Protein AF-A0A958IRH7-F1 (afdb_monomer_lite)

Radius of gyration: 14.51 Å; chains: 1; bounding box: 34×27×43 Å

Foldseek 3Di:
DDPVVVCVPDLLVLLVVLLVVLLVVLQCCQVPPFPHHQPPVLSCPSVVLSVVLVVCCVVPVPDPSVDSVVSSVVSVVSSVVSSVVRD

pLDDT: mean 83.35, std 6.45, range [57.75, 91.94]

Structure (mmCIF, N/CA/C/O backbone):
data_AF-A0A958IRH7-F1
#
_entry.id   AF-A0A958IRH7-F1
#
loop_
_atom_site.group_PDB
_atom_site.id
_atom_site.type_symbol
_atom_site.label_atom_id
_atom_site.label_alt_id
_atom_site.label_comp_id
_atom_site.label_asym_id
_atom_site.label_entity_id
_atom_site.label_seq_id
_atom_site.pdbx_PDB_ins_code
_atom_site.Cartn_x
_atom_site.Cartn_y
_atom_site.Cartn_z
_atom_site.occupancy
_atom_site.B_iso_or_equiv
_atom_site.auth_seq_id
_atom_site.auth_comp_id
_atom_site.auth_asym_id
_atom_site.auth_atom_id
_atom_site.pdbx_PDB_model_num
ATOM 1 N N . MET A 1 1 ? -5.275 15.739 24.609 1.00 57.75 1 MET A N 1
ATOM 2 C CA . MET A 1 1 ? -4.444 15.262 23.475 1.00 57.75 1 MET A CA 1
ATOM 3 C C . MET A 1 1 ? -4.771 16.096 22.242 1.00 57.75 1 MET A C 1
ATOM 5 O O . MET A 1 1 ? -5.930 16.457 22.086 1.00 57.75 1 MET A O 1
ATOM 9 N N . SER A 1 2 ? -3.791 16.451 21.404 1.00 81.12 2 SER A N 1
ATOM 10 C CA . SER A 1 2 ? -4.043 17.262 20.202 1.00 81.12 2 SER A CA 1
ATOM 11 C C . SER A 1 2 ? -4.847 16.474 19.156 1.00 81.12 2 SER A C 1
ATOM 13 O O . SER A 1 2 ? -4.630 15.274 18.980 1.00 81.12 2 SER A O 1
ATOM 15 N N . LYS A 1 3 ? -5.759 17.145 18.438 1.00 75.75 3 LYS A N 1
ATOM 16 C CA . LYS A 1 3 ? -6.594 16.546 17.373 1.00 75.75 3 LYS A CA 1
ATOM 17 C C . LYS A 1 3 ? -5.761 15.813 16.306 1.00 75.75 3 LYS A C 1
ATOM 19 O O . LYS A 1 3 ? -6.174 14.771 15.806 1.00 75.75 3 LYS A O 1
ATOM 24 N N . LEU A 1 4 ? -4.554 16.311 16.021 1.00 78.75 4 LEU A N 1
ATOM 25 C CA . LEU A 1 4 ? -3.595 15.698 15.093 1.00 78.75 4 LEU A CA 1
ATOM 26 C C . LEU A 1 4 ? -3.133 14.308 15.544 1.00 78.75 4 LEU A C 1
ATOM 28 O O . LEU A 1 4 ? -3.068 13.385 14.737 1.00 78.75 4 LEU A O 1
ATOM 32 N N . LYS A 1 5 ? -2.863 14.130 16.842 1.00 73.75 5 LYS A N 1
ATOM 33 C CA . LYS A 1 5 ? -2.457 12.829 17.386 1.00 73.75 5 LYS A CA 1
ATOM 34 C C . LYS A 1 5 ? -3.590 11.802 17.292 1.00 73.75 5 LYS A C 1
ATOM 36 O O . LYS A 1 5 ? -3.331 10.621 17.107 1.00 73.75 5 LYS A O 1
ATOM 41 N N . GLN A 1 6 ? -4.839 12.257 17.384 1.00 75.31 6 GLN A N 1
ATOM 42 C CA . GLN A 1 6 ? -6.026 11.410 17.272 1.00 75.31 6 GLN A CA 1
ATOM 43 C C . GLN A 1 6 ? -6.281 10.963 15.822 1.00 75.31 6 GLN A C 1
ATOM 45 O O . GLN A 1 6 ? -6.595 9.800 15.589 1.00 75.31 6 GLN A O 1
ATOM 50 N N . LEU A 1 7 ? -6.066 11.859 14.851 1.00 74.12 7 LEU A N 1
ATOM 51 C CA . LEU A 1 7 ? -6.073 11.538 13.419 1.00 74.12 7 LEU A CA 1
ATOM 52 C C . LEU A 1 7 ? -5.006 10.490 13.081 1.00 74.12 7 LEU A C 1
ATOM 54 O O . LEU A 1 7 ? -5.323 9.462 12.493 1.00 74.12 7 LEU A O 1
ATOM 58 N N . LEU A 1 8 ? -3.764 10.696 13.525 1.00 75.50 8 LEU A N 1
ATOM 59 C CA . LEU A 1 8 ? -2.676 9.747 13.274 1.00 75.50 8 LEU A CA 1
ATOM 60 C C . LEU A 1 8 ? -2.916 8.365 13.894 1.00 75.50 8 LEU A C 1
ATOM 62 O O . LEU A 1 8 ? -2.352 7.398 13.415 1.00 75.50 8 LEU A O 1
ATOM 66 N N . HIS A 1 9 ? -3.766 8.243 14.913 1.00 76.12 9 HIS A N 1
ATOM 67 C CA . HIS A 1 9 ? -4.096 6.949 15.517 1.00 76.12 9 HIS A CA 1
ATOM 68 C C . HIS A 1 9 ? -5.241 6.212 14.800 1.00 76.12 9 HIS A C 1
ATOM 70 O O . HIS A 1 9 ? -5.576 5.084 15.162 1.00 76.12 9 HIS A O 1
ATOM 76 N N . SER A 1 10 ? -5.859 6.834 13.789 1.00 79.00 10 SER A N 1
ATOM 77 C CA . SER A 1 10 ? -6.992 6.256 13.071 1.00 79.00 10 SER A CA 1
ATOM 78 C C . SER A 1 10 ? -6.552 5.119 12.134 1.00 79.00 10 SER A C 1
ATOM 80 O O . SER A 1 10 ? -5.691 5.334 11.274 1.00 79.00 10 SER A O 1
ATOM 82 N N . PRO A 1 11 ? -7.196 3.934 12.202 1.00 79.38 11 PRO A N 1
ATOM 83 C CA . PRO A 1 11 ? -7.007 2.831 11.257 1.00 79.38 11 PRO A CA 1
ATOM 84 C C . PRO A 1 11 ? -7.039 3.256 9.786 1.00 79.38 11 PRO A C 1
ATOM 86 O O . PRO A 1 11 ? -6.210 2.830 8.984 1.00 79.38 11 PRO A O 1
ATOM 89 N N . ARG A 1 12 ? -7.968 4.152 9.434 1.00 81.19 12 ARG A N 1
ATOM 90 C CA . ARG A 1 12 ? -8.130 4.631 8.056 1.00 81.19 12 ARG A CA 1
ATOM 91 C C . ARG A 1 12 ? -6.905 5.404 7.573 1.00 81.19 12 ARG A C 1
ATOM 93 O O . ARG A 1 12 ? -6.500 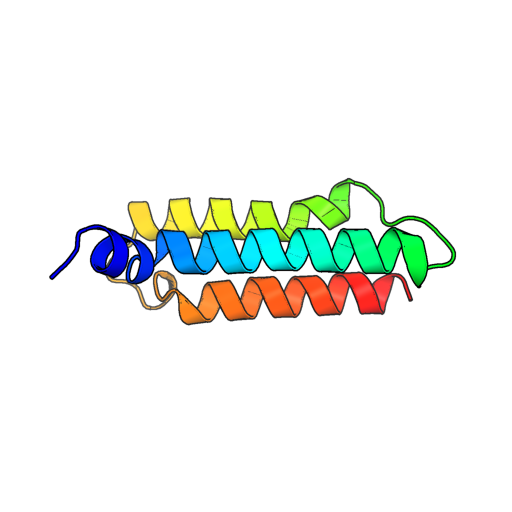5.241 6.428 1.00 81.19 12 ARG A O 1
ATOM 100 N N . ILE A 1 13 ? -6.289 6.198 8.450 1.00 85.38 13 ILE A N 1
ATOM 101 C CA . ILE A 1 13 ? -5.123 7.016 8.100 1.00 85.38 13 ILE A CA 1
ATOM 102 C C . ILE A 1 13 ? -3.887 6.150 7.899 1.00 85.38 13 ILE A C 1
ATOM 104 O O . ILE A 1 13 ? -3.162 6.357 6.933 1.00 85.38 13 ILE A O 1
ATOM 108 N N . HIS A 1 14 ? -3.673 5.138 8.736 1.00 86.81 14 HIS A N 1
ATOM 109 C CA . HIS A 1 14 ? -2.562 4.207 8.539 1.00 86.81 14 HIS A CA 1
ATOM 110 C C . HIS A 1 14 ? -2.648 3.461 7.200 1.00 86.81 14 HIS A C 1
ATOM 112 O O . HIS A 1 14 ? -1.646 3.368 6.493 1.00 86.81 14 HIS A O 1
ATOM 118 N N . VAL A 1 15 ? -3.835 2.975 6.815 1.00 86.94 15 VAL A N 1
ATOM 119 C CA . VAL A 1 15 ? -4.025 2.304 5.516 1.00 86.94 15 VAL A CA 1
ATOM 120 C C . VAL A 1 15 ? -3.865 3.290 4.358 1.00 86.94 15 VAL A C 1
ATOM 122 O O . VAL A 1 15 ? -3.193 2.965 3.381 1.00 86.94 15 VAL A O 1
ATOM 125 N N . ALA A 1 16 ? -4.400 4.508 4.476 1.00 87.88 16 ALA A N 1
ATOM 126 C CA . ALA A 1 16 ? -4.231 5.547 3.460 1.00 87.88 16 ALA A CA 1
ATOM 127 C C . ALA A 1 16 ? -2.756 5.937 3.262 1.00 87.88 16 ALA A C 1
ATOM 129 O O . ALA A 1 16 ? -2.292 6.041 2.129 1.00 87.88 16 ALA A O 1
ATOM 130 N N . LEU A 1 17 ? -1.995 6.089 4.351 1.00 89.44 17 LEU A N 1
ATOM 131 C CA . LEU A 1 17 ? -0.561 6.384 4.301 1.00 89.44 17 LEU A CA 1
ATOM 132 C C . LEU A 1 17 ? 0.234 5.234 3.678 1.00 89.44 17 LEU A C 1
ATOM 134 O O . LEU A 1 17 ? 1.059 5.478 2.801 1.00 89.44 17 LEU A O 1
ATOM 138 N N . ALA A 1 18 ? -0.037 3.987 4.078 1.00 90.06 18 ALA A N 1
ATOM 139 C CA . ALA A 1 18 ? 0.610 2.814 3.490 1.00 90.06 18 ALA A CA 1
ATOM 140 C C . ALA A 1 18 ? 0.316 2.695 1.986 1.00 90.06 18 ALA A C 1
ATOM 142 O O . ALA A 1 18 ? 1.211 2.399 1.194 1.00 90.06 18 ALA A O 1
ATOM 143 N N . THR A 1 19 ? -0.921 2.990 1.586 1.00 90.94 19 THR A N 1
ATOM 144 C CA . THR A 1 19 ? -1.350 3.015 0.182 1.00 90.94 19 THR A CA 1
ATOM 145 C C . THR A 1 19 ? -0.617 4.096 -0.601 1.00 90.94 19 THR A C 1
ATOM 147 O O . THR A 1 19 ? -0.022 3.802 -1.634 1.00 90.94 19 THR A O 1
ATOM 150 N N . GLY A 1 20 ? -0.608 5.334 -0.099 1.00 89.88 20 GLY A N 1
ATOM 151 C CA . GLY A 1 20 ? 0.083 6.452 -0.740 1.00 89.88 20 GLY A CA 1
ATOM 152 C C . GLY A 1 20 ? 1.581 6.191 -0.895 1.00 89.88 20 GLY A C 1
ATOM 153 O O . GLY A 1 20 ? 2.129 6.377 -1.979 1.00 89.88 20 GLY A O 1
ATOM 154 N N . LEU A 1 21 ? 2.229 5.673 0.153 1.00 91.94 21 LEU A N 1
ATOM 155 C CA . LEU A 1 21 ? 3.636 5.277 0.104 1.00 91.94 21 LEU A CA 1
ATOM 156 C C . LEU A 1 21 ? 3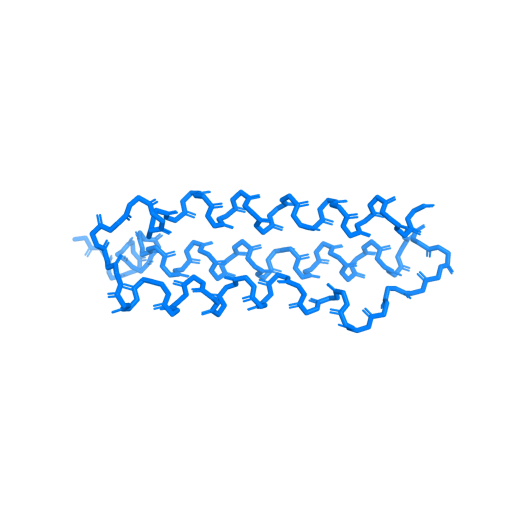.878 4.196 -0.961 1.00 91.94 21 LEU A C 1
ATOM 158 O O . LEU A 1 21 ? 4.806 4.311 -1.755 1.00 91.94 21 LEU A O 1
ATOM 162 N N . SER A 1 22 ? 3.015 3.183 -1.022 1.00 90.50 22 SER A N 1
ATOM 163 C CA . SER A 1 22 ? 3.116 2.091 -1.996 1.00 90.50 22 SER A CA 1
ATOM 164 C C . SER A 1 22 ? 2.968 2.568 -3.440 1.00 90.50 22 SER A C 1
ATOM 166 O O . SER A 1 22 ? 3.715 2.127 -4.310 1.00 90.50 22 SER A O 1
ATOM 168 N N . ILE A 1 23 ? 2.065 3.520 -3.699 1.00 89.81 23 ILE A N 1
ATOM 169 C CA . ILE A 1 23 ? 1.916 4.153 -5.018 1.00 89.81 23 ILE A CA 1
ATOM 170 C C . ILE A 1 23 ? 3.199 4.895 -5.404 1.00 89.81 23 ILE A C 1
ATOM 172 O O . ILE A 1 23 ? 3.675 4.745 -6.528 1.00 89.81 23 ILE A O 1
ATOM 176 N N . VAL A 1 24 ? 3.782 5.668 -4.482 1.00 90.88 24 VAL A N 1
ATOM 177 C CA . VAL A 1 24 ? 5.037 6.398 -4.733 1.00 90.88 24 VAL A CA 1
ATOM 178 C C . VAL A 1 24 ? 6.181 5.430 -5.031 1.00 90.88 24 VAL A C 1
ATOM 180 O O . VAL A 1 24 ? 6.932 5.651 -5.981 1.00 90.88 24 VAL A O 1
ATOM 183 N N . VAL A 1 25 ? 6.290 4.339 -4.268 1.00 89.62 25 VAL A N 1
ATOM 184 C CA . VAL A 1 25 ? 7.297 3.295 -4.497 1.00 89.62 25 VAL A CA 1
ATOM 185 C C . VAL A 1 25 ? 7.101 2.650 -5.868 1.00 89.62 25 VAL A C 1
ATOM 187 O O . VAL A 1 25 ? 8.047 2.613 -6.649 1.00 89.62 25 VAL A O 1
ATOM 190 N N . LEU A 1 26 ? 5.888 2.210 -6.213 1.00 87.69 26 LEU A N 1
ATOM 191 C CA . LEU A 1 26 ? 5.613 1.607 -7.521 1.00 87.69 26 LEU A CA 1
ATOM 192 C C . LEU A 1 26 ? 5.899 2.570 -8.675 1.00 87.69 26 LEU A C 1
ATOM 194 O O . LEU A 1 26 ? 6.510 2.172 -9.662 1.00 87.69 26 LEU A O 1
ATOM 198 N N . ALA A 1 27 ? 5.507 3.838 -8.549 1.00 87.31 27 ALA A N 1
ATOM 199 C CA . ALA A 1 27 ? 5.781 4.852 -9.561 1.00 87.31 27 ALA A CA 1
ATOM 200 C C . ALA A 1 27 ? 7.289 5.092 -9.733 1.00 87.31 27 ALA A C 1
ATOM 202 O O . ALA A 1 27 ? 7.775 5.226 -10.858 1.00 87.31 27 ALA A O 1
ATOM 203 N N . TYR A 1 28 ? 8.045 5.112 -8.632 1.00 89.44 28 TYR A N 1
ATOM 204 C CA . TYR A 1 28 ? 9.498 5.241 -8.672 1.00 89.44 28 TYR A CA 1
ATOM 205 C C . TYR A 1 28 ? 10.153 4.032 -9.349 1.00 89.44 28 TYR A C 1
ATOM 207 O O . TYR A 1 28 ? 10.932 4.207 -10.287 1.00 89.44 28 TYR A O 1
ATOM 215 N N . VAL A 1 29 ? 9.799 2.815 -8.926 1.00 87.31 29 VAL A N 1
ATOM 216 C CA . VAL A 1 29 ? 10.326 1.560 -9.485 1.00 87.31 29 VAL A CA 1
ATOM 217 C C . VAL A 1 29 ? 9.981 1.446 -10.972 1.00 87.31 29 VAL A C 1
ATOM 219 O O . VAL A 1 29 ? 10.867 1.192 -11.785 1.00 87.31 29 VAL A O 1
ATOM 222 N N . SER A 1 30 ? 8.737 1.755 -11.346 1.00 85.44 30 SER A N 1
ATOM 223 C CA . SER A 1 30 ? 8.279 1.776 -12.739 1.00 85.44 30 SER A CA 1
ATOM 224 C C . SER A 1 30 ? 9.042 2.752 -13.626 1.00 85.44 30 SER A C 1
ATOM 226 O O . SER A 1 30 ? 9.107 2.528 -14.829 1.00 85.44 30 SER A O 1
ATOM 228 N N . LYS A 1 31 ? 9.551 3.860 -13.079 1.00 84.62 31 LYS A N 1
ATOM 229 C CA . LYS A 1 31 ? 10.249 4.887 -13.864 1.00 84.62 31 LYS A CA 1
ATOM 230 C C . LYS A 1 31 ? 11.764 4.688 -13.893 1.00 84.62 31 LYS A C 1
ATOM 232 O O . LYS A 1 31 ? 12.415 5.157 -14.822 1.00 84.62 31 LYS A O 1
ATOM 237 N N . ARG A 1 32 ? 12.342 4.112 -12.836 1.00 85.88 32 ARG A N 1
ATOM 238 C CA . ARG A 1 32 ? 13.798 4.103 -12.612 1.00 85.88 32 ARG A CA 1
ATOM 239 C C . ARG A 1 32 ? 14.444 2.727 -12.681 1.00 85.88 32 ARG A C 1
ATOM 241 O O . ARG A 1 32 ? 15.641 2.679 -12.932 1.00 85.88 32 ARG A O 1
ATOM 248 N N . ILE A 1 33 ? 13.701 1.661 -12.401 1.00 84.56 33 ILE A N 1
ATOM 249 C CA . ILE A 1 33 ? 14.258 0.308 -12.260 1.00 84.56 33 ILE A CA 1
ATOM 250 C C . ILE A 1 33 ? 13.786 -0.591 -13.400 1.00 84.56 33 ILE A C 1
ATOM 252 O O . ILE A 1 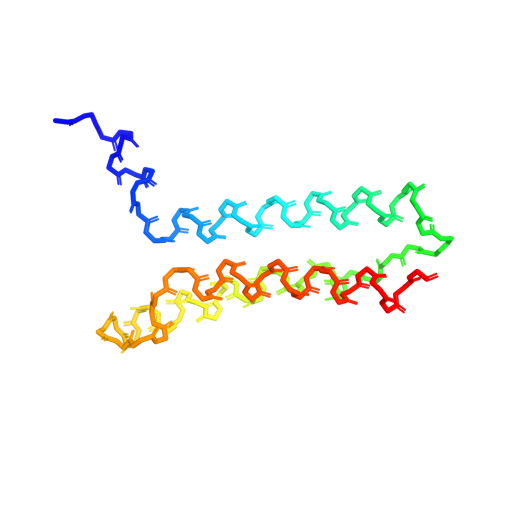33 ? 14.581 -1.346 -13.947 1.00 84.56 33 ILE A O 1
ATOM 256 N N . LEU A 1 34 ? 12.504 -0.506 -13.755 1.00 80.00 34 LEU A N 1
ATOM 257 C CA . LEU A 1 34 ? 11.899 -1.404 -14.729 1.00 80.00 34 LEU A CA 1
ATOM 258 C C . LEU A 1 34 ? 12.207 -0.991 -16.178 1.00 80.00 34 LEU A C 1
ATOM 260 O O . LEU A 1 34 ? 12.135 0.201 -16.488 1.00 80.00 34 LEU A O 1
ATOM 264 N N . PRO A 1 35 ? 12.519 -1.955 -17.068 1.00 77.25 35 PRO A N 1
ATOM 265 C CA . PRO A 1 35 ? 12.758 -1.682 -18.485 1.00 77.25 35 PRO A CA 1
ATOM 266 C C . PRO A 1 35 ? 11.472 -1.278 -19.217 1.00 77.25 35 PRO A C 1
ATOM 268 O O . PRO A 1 35 ? 11.518 -0.465 -20.139 1.00 77.25 35 PRO A O 1
ATOM 271 N N . GLU A 1 36 ? 10.323 -1.796 -18.773 1.00 80.62 36 GLU A N 1
ATOM 272 C CA . GLU A 1 36 ? 9.004 -1.426 -19.277 1.00 80.62 36 GLU A CA 1
ATOM 273 C C . GLU A 1 36 ? 8.148 -0.786 -18.174 1.00 80.62 36 GLU A C 1
ATOM 275 O O . GLU A 1 36 ? 8.167 -1.234 -17.022 1.00 80.62 36 GLU A O 1
ATOM 280 N N . PRO A 1 37 ? 7.371 0.264 -18.493 1.00 76.50 37 PRO A N 1
ATOM 281 C CA . PRO A 1 37 ? 6.514 0.909 -17.513 1.00 76.50 37 PRO A CA 1
ATOM 282 C C . PRO A 1 37 ? 5.403 -0.037 -17.044 1.00 76.50 37 PRO A C 1
ATOM 284 O O . PRO A 1 37 ? 4.719 -0.680 -17.844 1.00 76.50 37 PRO A O 1
ATOM 287 N N . ILE A 1 38 ? 5.170 -0.062 -15.730 1.00 79.12 38 ILE A N 1
ATOM 288 C CA . ILE A 1 38 ? 4.076 -0.815 -15.120 1.00 79.12 38 ILE A CA 1
ATOM 289 C C . ILE A 1 38 ? 2.753 -0.290 -15.684 1.00 79.12 38 ILE A C 1
ATOM 291 O O . ILE A 1 38 ? 2.471 0.912 -15.647 1.00 79.12 38 ILE A O 1
ATOM 295 N N . ARG A 1 39 ? 1.902 -1.197 -16.178 1.00 80.31 39 ARG A N 1
ATOM 296 C CA . ARG A 1 39 ? 0.572 -0.818 -16.670 1.00 80.31 39 ARG A CA 1
ATOM 297 C C . ARG A 1 39 ? -0.236 -0.174 -15.546 1.00 80.31 39 ARG A C 1
ATOM 299 O O . ARG A 1 39 ? -0.243 -0.662 -14.417 1.00 80.31 39 ARG A O 1
ATOM 306 N N . VAL A 1 40 ? -1.001 0.862 -15.886 1.00 76.88 40 VAL A N 1
ATOM 307 C CA . VAL A 1 40 ? -1.846 1.625 -14.945 1.00 76.88 40 VAL A CA 1
ATOM 308 C C . VAL A 1 40 ? -2.742 0.718 -14.088 1.00 76.88 40 VAL A C 1
ATOM 310 O O . VAL A 1 40 ? -2.956 0.998 -12.912 1.00 76.88 40 VAL A O 1
ATOM 313 N N . ALA A 1 41 ? -3.194 -0.414 -14.639 1.00 79.31 41 ALA A N 1
ATOM 314 C CA . ALA A 1 41 ? -3.972 -1.417 -13.914 1.00 79.31 41 ALA A CA 1
ATOM 315 C C . ALA A 1 41 ? -3.270 -1.943 -12.643 1.00 79.31 41 ALA A C 1
ATOM 317 O O . ALA A 1 41 ? -3.916 -2.090 -11.609 1.00 79.31 41 ALA A O 1
ATOM 318 N N . TYR A 1 42 ? -1.956 -2.181 -12.682 1.00 81.38 42 TYR A N 1
ATOM 319 C CA . TYR A 1 42 ? -1.212 -2.699 -11.527 1.00 81.38 42 TYR A CA 1
ATOM 320 C C . TYR A 1 42 ? -0.902 -1.614 -10.491 1.00 81.38 42 TYR A C 1
ATOM 322 O O . TYR A 1 42 ? -0.877 -1.891 -9.293 1.00 81.38 42 TYR A O 1
ATOM 330 N N . LEU A 1 43 ? -0.748 -0.358 -10.926 1.00 81.81 43 LEU A N 1
ATOM 331 C CA . LEU A 1 43 ? -0.618 0.796 -10.027 1.00 81.81 43 LEU A CA 1
ATOM 332 C C . LEU A 1 43 ? -1.888 1.034 -9.195 1.00 81.81 43 LEU A C 1
ATOM 334 O O . LEU A 1 43 ? -1.816 1.619 -8.115 1.00 81.81 43 LEU A O 1
ATOM 338 N N . ALA A 1 44 ? -3.041 0.554 -9.669 1.00 85.25 44 ALA A N 1
ATOM 339 C CA . ALA A 1 44 ? -4.310 0.644 -8.958 1.00 85.25 44 ALA A CA 1
ATOM 340 C C . ALA A 1 44 ? -4.497 -0.440 -7.876 1.00 85.25 44 ALA A C 1
ATOM 342 O O . ALA A 1 44 ? -5.443 -0.353 -7.095 1.00 85.25 44 ALA A O 1
ATOM 343 N N . ILE A 1 45 ? -3.611 -1.438 -7.770 1.00 87.19 45 ILE A N 1
ATOM 344 C CA . ILE A 1 45 ? -3.764 -2.528 -6.791 1.00 87.19 45 ILE A CA 1
ATOM 345 C C . ILE A 1 45 ? -3.743 -2.015 -5.337 1.00 87.19 45 ILE A C 1
ATOM 347 O O . ILE A 1 45 ? -4.669 -2.345 -4.591 1.00 87.19 45 ILE A O 1
ATOM 351 N N . PRO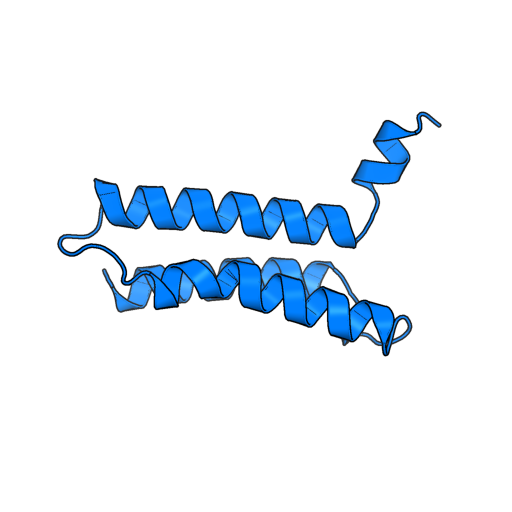 A 1 46 ? -2.778 -1.176 -4.902 1.00 86.62 46 PRO A N 1
ATOM 352 C CA . PRO A 1 46 ? -2.811 -0.606 -3.555 1.00 86.62 46 PRO A CA 1
ATOM 353 C C . PRO A 1 46 ? -4.102 0.178 -3.229 1.00 86.62 46 PRO A C 1
ATOM 355 O O . PRO A 1 46 ? -4.713 -0.114 -2.197 1.00 86.62 46 PRO A O 1
ATOM 358 N N . PRO A 1 47 ? -4.583 1.129 -4.064 1.00 88.00 47 PRO A N 1
ATOM 359 C CA . PRO A 1 47 ? -5.831 1.840 -3.771 1.00 88.00 47 PRO A CA 1
ATOM 360 C C . PRO A 1 47 ? -7.084 0.950 -3.844 1.00 88.00 47 PRO A C 1
ATOM 362 O O . PRO A 1 47 ? -8.050 1.199 -3.119 1.00 88.00 47 PRO A O 1
ATOM 365 N N . LEU A 1 48 ? -7.075 -0.132 -4.630 1.00 89.25 48 LEU A N 1
ATOM 366 C CA . LEU A 1 48 ? -8.143 -1.139 -4.589 1.00 89.25 48 LEU A CA 1
ATOM 367 C C . LEU A 1 48 ? -8.190 -1.873 -3.239 1.00 89.25 48 LEU A C 1
ATOM 369 O O . LEU A 1 48 ? -9.264 -2.068 -2.675 1.00 89.25 48 LEU A O 1
ATOM 373 N N . LEU A 1 49 ? -7.040 -2.225 -2.660 1.00 88.50 49 LEU A N 1
ATOM 374 C CA . LEU A 1 49 ? -7.000 -2.827 -1.321 1.00 88.50 49 LEU A CA 1
ATOM 375 C C . LEU A 1 49 ? -7.462 -1.847 -0.234 1.00 88.50 49 LEU A C 1
ATOM 377 O O . LEU A 1 49 ? -8.161 -2.247 0.695 1.00 88.50 49 LEU A O 1
ATOM 381 N N . MET A 1 50 ? -7.134 -0.560 -0.363 1.00 88.56 50 MET A N 1
ATOM 382 C CA . MET A 1 50 ? -7.626 0.478 0.548 1.00 88.56 50 MET A CA 1
ATOM 383 C C . MET A 1 50 ? -9.152 0.614 0.511 1.00 88.56 50 MET A C 1
ATOM 385 O O . MET A 1 50 ? -9.788 0.679 1.564 1.00 88.56 50 MET A O 1
ATOM 389 N N . THR A 1 51 ? -9.747 0.650 -0.681 1.00 89.06 51 THR A N 1
ATOM 390 C CA . THR A 1 51 ? -11.211 0.744 -0.824 1.00 89.06 51 THR A CA 1
ATOM 391 C C . THR A 1 51 ? -11.907 -0.498 -0.272 1.00 89.06 51 THR A C 1
ATOM 393 O O . THR A 1 51 ? -12.923 -0.383 0.415 1.00 89.06 51 THR A O 1
ATOM 396 N N . PHE A 1 52 ? -11.323 -1.684 -0.467 1.00 87.50 52 PHE A N 1
ATOM 397 C CA . PHE A 1 52 ? -11.839 -2.914 0.130 1.00 87.50 52 PHE A CA 1
ATOM 398 C C . PHE A 1 52 ? -11.740 -2.905 1.661 1.00 87.50 52 PHE A C 1
ATOM 400 O O . PHE A 1 52 ? -12.693 -3.283 2.341 1.00 87.50 52 PHE A O 1
ATOM 407 N N . HIS A 1 53 ? -10.631 -2.411 2.220 1.00 87.31 53 HIS A N 1
ATOM 408 C CA . HIS A 1 53 ? -10.504 -2.194 3.660 1.00 87.31 53 HIS A CA 1
ATOM 409 C C . HIS A 1 53 ? -11.598 -1.264 4.187 1.00 87.31 53 HIS A C 1
ATOM 411 O O . HIS A 1 53 ? -12.205 -1.558 5.211 1.00 87.31 53 HIS A O 1
ATOM 417 N N . GLU A 1 54 ? -11.873 -0.157 3.498 1.00 86.62 54 GLU A N 1
ATOM 418 C CA . GLU A 1 54 ? -12.901 0.793 3.922 1.00 86.62 54 GLU A CA 1
ATOM 419 C C . GLU A 1 54 ? -14.303 0.171 3.893 1.00 86.62 54 GLU A C 1
ATOM 421 O O . GLU A 1 54 ? -15.081 0.352 4.833 1.00 86.62 54 GLU A O 1
ATOM 426 N N . TYR A 1 55 ? -14.593 -0.646 2.878 1.00 88.31 55 TYR A N 1
ATOM 427 C CA . TYR A 1 55 ? -15.819 -1.436 2.818 1.00 88.31 55 TYR A CA 1
ATOM 428 C C . TYR A 1 55 ? -15.930 -2.423 3.992 1.00 88.31 55 TYR A C 1
ATOM 430 O O . TYR A 1 55 ? -16.944 -2.439 4.693 1.00 88.31 55 TYR A O 1
ATOM 438 N N . VAL A 1 56 ? -14.879 -3.207 4.257 1.00 85.94 56 VAL A N 1
ATOM 439 C CA . VAL A 1 56 ? -14.850 -4.195 5.350 1.00 85.94 56 VAL A CA 1
ATOM 440 C C . VAL A 1 56 ? -14.944 -3.521 6.716 1.00 85.94 56 VAL A C 1
ATOM 442 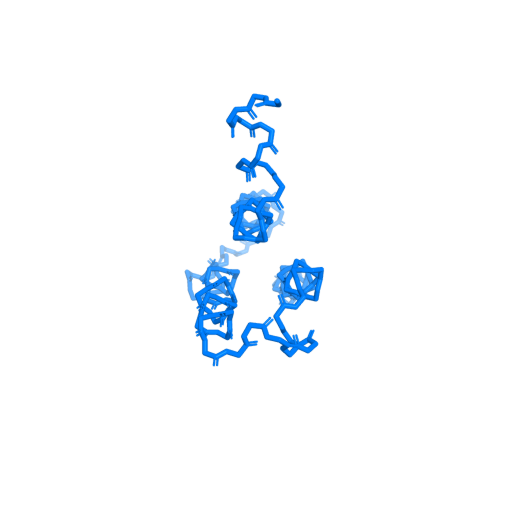O O . VAL A 1 56 ? -15.697 -3.984 7.567 1.00 85.94 56 VAL A O 1
ATOM 445 N N . LEU A 1 57 ? -14.241 -2.409 6.924 1.00 84.69 57 LEU A N 1
ATOM 446 C CA . LEU A 1 57 ? -14.263 -1.656 8.175 1.00 84.69 57 LEU A CA 1
ATOM 447 C C . LEU A 1 57 ? -15.657 -1.083 8.466 1.00 84.69 57 LEU A C 1
ATOM 449 O O . LEU A 1 57 ? -16.096 -1.095 9.613 1.00 84.69 57 LEU A O 1
ATOM 453 N N . ASN A 1 58 ? -16.367 -0.610 7.437 1.00 84.38 58 ASN A N 1
ATOM 454 C CA . ASN A 1 58 ? -17.723 -0.083 7.587 1.00 84.38 58 ASN A CA 1
ATOM 455 C C . ASN A 1 58 ? -18.773 -1.190 7.775 1.00 84.38 58 ASN A C 1
ATOM 457 O O . ASN A 1 58 ? -19.762 -0.979 8.473 1.00 84.38 58 ASN A O 1
ATOM 461 N N . ARG A 1 59 ? -18.582 -2.359 7.150 1.00 85.00 59 ARG A N 1
ATOM 462 C CA . ARG A 1 59 ? -19.546 -3.472 7.191 1.00 85.00 59 ARG A CA 1
ATOM 463 C C . ARG A 1 59 ? -19.344 -4.397 8.397 1.00 85.00 59 ARG A C 1
ATOM 465 O O . ARG A 1 59 ? -20.323 -4.927 8.913 1.00 85.00 59 ARG A O 1
ATOM 472 N N . TYR A 1 60 ? -18.100 -4.583 8.842 1.00 84.50 60 TYR A N 1
ATOM 473 C CA . TYR A 1 60 ? -17.696 -5.570 9.850 1.00 84.50 60 TYR A CA 1
ATOM 474 C C . TYR A 1 60 ? -16.600 -5.042 10.805 1.00 84.50 60 TYR A C 1
ATOM 476 O O . TYR A 1 60 ? -15.514 -5.630 10.876 1.00 84.50 60 TYR A O 1
ATOM 484 N N . PRO A 1 61 ? -16.863 -3.974 11.583 1.00 72.88 61 PRO A N 1
ATOM 485 C CA . PRO A 1 61 ? -15.847 -3.292 12.397 1.00 72.88 61 PRO A CA 1
ATOM 486 C C . PRO A 1 61 ? -15.206 -4.175 13.483 1.00 72.88 61 PRO A C 1
ATOM 488 O O . PRO A 1 61 ? -14.042 -3.986 13.822 1.00 72.88 61 PRO A O 1
ATOM 491 N N . GLU A 1 62 ? -15.938 -5.166 13.996 1.00 75.50 62 GLU A N 1
ATOM 492 C CA . GLU A 1 62 ? -15.505 -6.069 15.080 1.00 75.50 62 GLU A CA 1
ATOM 493 C C . GLU A 1 62 ? -14.656 -7.260 14.586 1.00 75.50 62 GLU A C 1
ATOM 495 O O . GLU A 1 62 ? -14.089 -8.021 15.372 1.00 75.50 62 GLU A O 1
ATOM 500 N N . THR A 1 63 ? -14.576 -7.483 13.272 1.00 74.94 63 THR A N 1
ATOM 501 C CA . THR A 1 63 ? -13.921 -8.687 12.743 1.00 74.94 63 THR A CA 1
ATOM 502 C C . THR A 1 63 ? -12.402 -8.565 12.745 1.00 74.94 63 THR A C 1
ATOM 504 O O . THR A 1 63 ? -11.829 -7.494 12.562 1.00 74.94 63 THR A O 1
ATOM 507 N N . ARG A 1 64 ? -11.701 -9.703 12.862 1.00 66.06 64 ARG A N 1
ATOM 508 C CA . ARG A 1 64 ? -10.231 -9.747 12.713 1.00 66.06 64 ARG A CA 1
ATOM 509 C C . ARG A 1 64 ? -9.759 -9.191 11.364 1.00 66.06 64 ARG A C 1
ATOM 511 O O . ARG A 1 64 ? -8.625 -8.733 11.282 1.00 66.06 64 ARG A O 1
ATOM 518 N N . MET A 1 65 ? -10.625 -9.198 10.348 1.00 67.25 65 MET A N 1
ATOM 519 C CA . MET A 1 65 ? -10.372 -8.600 9.038 1.00 67.25 65 MET A CA 1
ATOM 520 C C . MET A 1 65 ? -10.419 -7.066 9.048 1.00 67.25 65 MET A C 1
ATOM 522 O O . MET A 1 65 ? -9.869 -6.468 8.141 1.00 67.25 65 MET A O 1
ATOM 526 N N . ALA A 1 66 ? -10.985 -6.406 10.061 1.00 71.88 66 ALA A N 1
ATOM 527 C CA . ALA A 1 66 ? -10.926 -4.947 10.212 1.00 71.88 66 ALA A CA 1
ATOM 528 C C . ALA A 1 66 ? -9.600 -4.455 10.828 1.00 71.88 66 ALA A C 1
ATOM 530 O O . ALA A 1 66 ? -9.366 -3.252 10.950 1.00 71.88 66 ALA A O 1
ATOM 531 N N . LYS A 1 67 ? -8.703 -5.369 11.228 1.00 81.06 67 LYS A N 1
ATOM 532 C CA . LYS A 1 67 ? -7.399 -5.004 11.789 1.00 81.06 67 LYS A CA 1
ATOM 533 C C . LYS A 1 67 ? -6.523 -4.347 10.722 1.00 81.06 67 LYS A C 1
ATOM 535 O O . LYS A 1 67 ? -6.026 -5.005 9.810 1.00 81.06 67 LYS A O 1
ATOM 540 N N . THR A 1 68 ? -6.233 -3.071 10.940 1.00 82.62 68 THR A N 1
ATOM 541 C CA . THR A 1 68 ? -5.366 -2.206 10.127 1.00 82.62 68 THR A CA 1
ATOM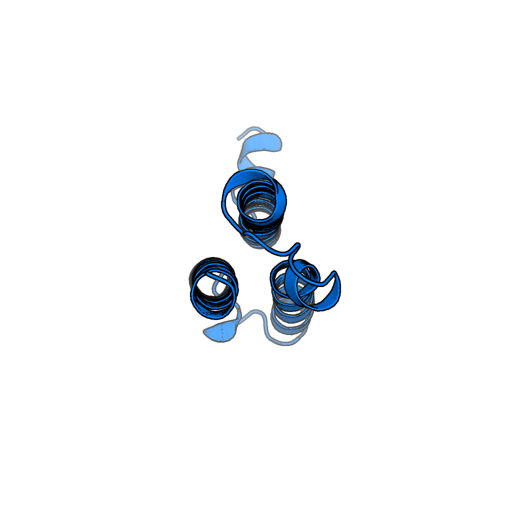 542 C C . THR A 1 68 ? -4.066 -2.875 9.686 1.00 82.62 68 THR A C 1
ATOM 544 O O . THR A 1 68 ? -3.666 -2.758 8.532 1.00 82.62 68 THR A O 1
ATOM 547 N N . ALA A 1 69 ? -3.407 -3.599 10.597 1.00 82.12 69 ALA A N 1
ATOM 548 C CA . ALA A 1 69 ? -2.114 -4.226 10.337 1.00 82.12 69 ALA A CA 1
ATOM 549 C C . ALA A 1 69 ? -2.166 -5.255 9.195 1.00 82.12 69 ALA A C 1
ATOM 551 O O . ALA A 1 69 ? -1.240 -5.301 8.392 1.00 82.12 69 ALA A O 1
ATOM 552 N N . TYR A 1 70 ? -3.251 -6.033 9.073 1.00 84.69 70 TYR A N 1
ATOM 553 C CA . TYR A 1 70 ? -3.392 -7.002 7.979 1.00 84.69 70 TYR A CA 1
ATOM 554 C C . TYR A 1 70 ? -3.478 -6.307 6.623 1.00 84.69 70 TYR A C 1
ATOM 556 O O . TYR A 1 70 ? -2.852 -6.756 5.670 1.00 84.69 70 TYR A O 1
ATOM 564 N N . TRP A 1 71 ? -4.196 -5.187 6.545 1.00 86.12 71 TRP A N 1
ATOM 565 C CA . TRP A 1 71 ? -4.347 -4.426 5.305 1.00 86.12 71 TRP A CA 1
ATOM 566 C C . TRP A 1 71 ? -3.076 -3.695 4.908 1.00 86.12 71 TRP A C 1
ATOM 568 O O . TRP A 1 71 ? -2.708 -3.715 3.739 1.00 86.12 71 TRP A O 1
ATOM 578 N N . VAL A 1 72 ? -2.364 -3.114 5.875 1.00 88.19 72 VAL A N 1
ATOM 579 C CA . VAL A 1 72 ? -1.041 -2.526 5.630 1.00 88.19 72 VAL A CA 1
ATOM 580 C C . VAL A 1 72 ? -0.079 -3.593 5.097 1.00 88.19 72 VAL A C 1
ATOM 582 O O . VAL A 1 72 ? 0.560 -3.377 4.070 1.00 88.19 72 VAL A O 1
ATOM 585 N N . MET A 1 73 ? -0.030 -4.769 5.730 1.00 88.62 73 MET A N 1
ATOM 586 C CA . MET A 1 73 ? 0.788 -5.890 5.255 1.00 88.62 73 MET A CA 1
ATOM 587 C C . MET A 1 73 ? 0.361 -6.376 3.866 1.00 88.62 73 MET A C 1
ATOM 589 O O . MET A 1 73 ? 1.222 -6.637 3.032 1.00 88.62 73 MET A O 1
ATOM 593 N N . ALA A 1 74 ? -0.943 -6.458 3.588 1.00 88.69 74 ALA A N 1
ATOM 594 C CA . ALA A 1 74 ? -1.461 -6.855 2.281 1.00 88.69 74 ALA A CA 1
ATOM 595 C C . ALA A 1 74 ? -1.077 -5.856 1.180 1.00 88.69 74 ALA A C 1
ATOM 597 O O . ALA A 1 74 ? -0.669 -6.272 0.100 1.00 88.69 74 ALA A O 1
ATOM 598 N N . ILE A 1 75 ? -1.146 -4.551 1.460 1.00 90.00 75 ILE A N 1
ATOM 599 C CA . ILE A 1 75 ? -0.735 -3.489 0.534 1.00 90.00 75 ILE A CA 1
ATOM 600 C C . ILE A 1 75 ? 0.762 -3.587 0.220 1.00 90.00 75 ILE A C 1
ATOM 602 O O . ILE A 1 75 ? 1.150 -3.556 -0.950 1.00 90.00 75 ILE A O 1
ATOM 606 N N . PHE A 1 76 ? 1.606 -3.763 1.241 1.00 89.75 76 PHE A N 1
ATOM 607 C CA . PHE A 1 76 ? 3.045 -3.939 1.038 1.00 89.75 76 PHE A CA 1
ATOM 608 C C . PHE A 1 76 ? 3.364 -5.222 0.270 1.00 89.75 76 PHE A C 1
ATOM 610 O O . PHE A 1 76 ? 4.128 -5.179 -0.691 1.00 89.75 76 PHE A O 1
ATOM 617 N N . ALA A 1 77 ? 2.747 -6.345 0.641 1.00 89.69 77 ALA A N 1
ATOM 618 C CA . ALA A 1 77 ? 2.928 -7.614 -0.054 1.00 89.69 77 ALA A CA 1
ATOM 619 C C . ALA A 1 77 ? 2.509 -7.510 -1.526 1.00 89.69 77 ALA A C 1
ATOM 621 O O . ALA A 1 77 ? 3.267 -7.908 -2.404 1.00 89.69 77 ALA A O 1
ATOM 622 N N . ALA A 1 78 ? 1.352 -6.905 -1.810 1.00 87.81 78 ALA A N 1
ATOM 623 C CA . ALA A 1 78 ? 0.887 -6.676 -3.173 1.00 87.81 78 ALA A CA 1
ATOM 624 C C . ALA A 1 78 ? 1.865 -5.804 -3.970 1.00 87.81 78 ALA A C 1
ATOM 626 O O . ALA A 1 78 ? 2.162 -6.105 -5.121 1.00 87.81 78 ALA A O 1
ATOM 627 N N . THR A 1 79 ? 2.418 -4.766 -3.344 1.00 87.56 79 THR A N 1
ATOM 628 C CA . THR A 1 79 ? 3.420 -3.890 -3.964 1.00 87.56 79 THR A CA 1
ATOM 629 C C . THR A 1 79 ? 4.681 -4.662 -4.338 1.00 87.56 79 THR A C 1
ATOM 631 O O . THR A 1 79 ? 5.147 -4.562 -5.470 1.00 87.56 79 THR A O 1
ATOM 634 N N . VAL A 1 80 ? 5.199 -5.486 -3.424 1.00 88.94 80 VAL A N 1
ATOM 635 C CA . VAL A 1 80 ? 6.364 -6.342 -3.686 1.00 88.94 80 VAL A CA 1
ATOM 636 C C . VAL A 1 80 ? 6.070 -7.340 -4.805 1.00 88.94 80 VAL A C 1
ATOM 638 O O . VAL A 1 80 ? 6.881 -7.477 -5.714 1.00 88.94 80 VAL A O 1
ATOM 641 N N . VAL A 1 81 ? 4.905 -7.992 -4.789 1.00 89.00 81 VAL A N 1
ATOM 642 C CA . VAL A 1 81 ? 4.502 -8.941 -5.840 1.00 89.00 81 VAL A CA 1
ATOM 643 C C . VAL A 1 81 ? 4.431 -8.259 -7.205 1.00 89.00 81 VAL A C 1
ATOM 645 O O . VAL A 1 81 ? 4.959 -8.795 -8.173 1.00 89.00 81 VAL A O 1
ATOM 648 N N . VAL A 1 82 ? 3.834 -7.066 -7.296 1.00 85.69 82 VAL A N 1
ATOM 649 C CA . VAL A 1 82 ? 3.759 -6.312 -8.559 1.00 85.69 82 VAL A CA 1
ATOM 650 C C . VAL A 1 82 ? 5.152 -6.009 -9.101 1.00 85.69 82 VAL A C 1
ATOM 652 O O . VAL A 1 82 ? 5.375 -6.176 -10.298 1.00 85.69 82 VAL A O 1
ATOM 655 N N . ILE A 1 83 ? 6.077 -5.602 -8.229 1.00 85.38 83 ILE A N 1
ATOM 656 C CA . ILE A 1 83 ? 7.467 -5.339 -8.606 1.00 85.38 83 ILE A CA 1
ATOM 657 C C . ILE A 1 83 ? 8.129 -6.626 -9.103 1.00 85.38 83 ILE A C 1
ATOM 659 O O . ILE A 1 83 ? 8.650 -6.634 -10.208 1.00 85.38 83 ILE A O 1
ATOM 663 N N . LEU A 1 84 ? 8.059 -7.720 -8.340 1.00 85.38 84 LEU A N 1
ATOM 664 C CA . LEU A 1 84 ? 8.699 -8.994 -8.692 1.00 85.38 84 LEU A CA 1
ATOM 665 C C . LEU A 1 84 ? 8.176 -9.616 -9.991 1.00 85.38 84 LEU A C 1
ATOM 667 O O . LEU A 1 84 ? 8.914 -10.332 -10.649 1.00 85.38 84 LEU A O 1
ATOM 671 N N . VAL A 1 85 ? 6.912 -9.382 -10.347 1.00 83.50 85 VAL A N 1
ATOM 672 C CA . VAL A 1 85 ? 6.329 -9.893 -11.599 1.00 83.50 85 VAL A CA 1
ATOM 673 C C . VAL A 1 85 ? 6.785 -9.087 -12.821 1.00 83.50 85 VAL A C 1
ATOM 675 O O . VAL A 1 85 ? 6.734 -9.602 -13.933 1.00 83.50 85 VAL A O 1
ATOM 678 N N . HIS A 1 86 ? 7.186 -7.827 -12.633 1.00 75.81 86 HIS A N 1
ATOM 679 C CA . HIS A 1 86 ? 7.584 -6.943 -13.734 1.00 75.81 86 HIS A CA 1
ATOM 680 C C . HIS A 1 86 ? 9.104 -6.772 -13.865 1.00 75.81 86 HIS A C 1
ATOM 682 O O . HIS A 1 86 ? 9.549 -6.368 -14.938 1.00 75.81 86 HIS A O 1
ATOM 688 N N . VAL A 1 87 ? 9.872 -7.023 -12.794 1.00 72.38 87 VAL A N 1
ATOM 689 C CA . VAL A 1 87 ? 11.350 -7.064 -12.796 1.00 72.38 87 VAL A CA 1
ATOM 690 C C . VAL A 1 87 ? 11.831 -8.274 -13.579 1.00 72.38 87 VAL A C 1
ATOM 692 O O . VAL A 1 87 ? 12.764 -8.081 -14.388 1.00 72.38 87 VAL A O 1
#

Secondary structure (DSSP, 8-state):
--HHHHHHT-HHHHHHHHHHHHHHHHHHHHHHT-SSPPPHHHHTHHHHHHHHHHHHHHH-TTSGGG-HHHHHHHHHHHHHHHHHHH-

Sequence (87 aa):
MSKLKQLLHSPRIHVALATGLSIVVLAYVSKRILPEPIRVAYLAIPPLLMTFHEYVLNRYPETRMAKTAYWVMAIFAATVVVILVHV